Protein AF-A0A250IGY7-F1 (afdb_monomer_lite)

InterPro domains:
  IPR002197 DNA binding HTH domain, Fis-type [PF02954] (43-81)
  IPR009057 Homedomain-like superfamily [SSF46689] (30-82)

pLDDT: mean 72.65, std 18.47, range [41.25, 95.25]

Sequence (84 aa):
MRELRNIIERALVMESGPELELDVLQGGKPMPSLMLAGPPRALKDVERLYTRWVLERLGGRRMEAAKVLGLSYPTFLKRLGEGS

Organism: NCBI:txid1294270

Radius of gyration: 16.84 Å; chains: 1; bounding box: 35×44×24 Å

Foldseek 3Di:
DVVVVVLVVVQVVPDPDDDRDCVSVPCPPPPPPLCPVDPDDDVLVSQLSVLVSLCVVVVNPLVVSCVVVVHDSVRSCVSPVNND

Secondary structure (DSSP, 8-state):
--HHHHHHHHHHHH-SSS---GGGTS--S--------SS---HHHHHHHHHHHHHHHTTT-HHHHHHHTT--HHHHHHHHT---

Structure (mmCIF, N/CA/C/O backbone):
data_AF-A0A250IGY7-F1
#
_entry.id   AF-A0A250IGY7-F1
#
loop_
_atom_site.group_PDB
_atom_site.id
_atom_site.type_symbol
_atom_site.label_atom_id
_atom_site.label_alt_id
_atom_site.label_comp_id
_atom_site.label_asym_id
_atom_site.label_entity_id
_atom_site.label_seq_id
_atom_site.pdbx_PDB_ins_code
_atom_site.Cartn_x
_atom_site.Cartn_y
_atom_site.Cartn_z
_atom_site.occupancy
_atom_site.B_iso_or_equiv
_atom_site.auth_seq_id
_atom_site.auth_comp_id
_atom_site.auth_asym_id
_atom_site.auth_atom_id
_atom_site.pdbx_PDB_model_num
ATOM 1 N N . MET A 1 1 ? -10.036 -30.258 -16.679 1.00 50.84 1 MET A N 1
ATOM 2 C CA . MET A 1 1 ? -10.858 -30.265 -15.445 1.00 50.84 1 MET A CA 1
ATOM 3 C C . MET A 1 1 ? -9.988 -30.105 -14.184 1.00 50.84 1 MET A C 1
ATOM 5 O O . MET A 1 1 ? -10.000 -30.968 -13.317 1.00 50.84 1 MET A O 1
ATOM 9 N N . ARG A 1 2 ? -9.187 -29.033 -14.075 1.00 55.12 2 ARG A N 1
ATOM 10 C CA . ARG A 1 2 ? -8.381 -28.727 -12.865 1.00 55.12 2 ARG A CA 1
ATOM 11 C C . ARG A 1 2 ? -8.752 -27.382 -12.234 1.00 55.12 2 ARG A C 1
ATOM 13 O O . ARG A 1 2 ? -8.619 -27.215 -11.032 1.00 55.12 2 ARG A O 1
ATOM 20 N N . GLU A 1 3 ? -9.288 -26.466 -13.032 1.00 52.12 3 GLU A N 1
ATOM 21 C CA . GLU A 1 3 ? -9.669 -25.118 -12.598 1.00 52.12 3 GLU A CA 1
ATOM 22 C C . GLU A 1 3 ? -10.802 -25.123 -11.565 1.00 52.12 3 GLU A C 1
ATOM 24 O O . GLU A 1 3 ? -10.691 -24.442 -10.552 1.00 52.12 3 GLU A O 1
ATOM 29 N N . LEU A 1 4 ? -11.831 -25.963 -11.745 1.00 58.75 4 LEU A N 1
ATOM 30 C CA . LEU A 1 4 ? -12.945 -26.048 -10.791 1.00 58.75 4 LEU A CA 1
ATOM 31 C C . LEU A 1 4 ? -12.501 -26.580 -9.418 1.00 58.75 4 LEU A C 1
ATOM 33 O O . LEU A 1 4 ? -12.931 -26.077 -8.386 1.00 58.75 4 LEU A O 1
ATOM 37 N N . ARG A 1 5 ? -11.588 -27.560 -9.408 1.00 60.41 5 ARG A N 1
ATOM 38 C CA . ARG A 1 5 ? -11.023 -28.117 -8.171 1.00 60.41 5 ARG A CA 1
ATOM 39 C C . ARG A 1 5 ? -10.250 -27.053 -7.395 1.00 60.41 5 ARG A C 1
ATOM 41 O O . ARG A 1 5 ? -10.475 -26.899 -6.203 1.00 60.41 5 ARG A O 1
ATOM 48 N N . ASN A 1 6 ? -9.413 -26.282 -8.088 1.00 57.00 6 ASN A N 1
ATOM 49 C CA . ASN A 1 6 ? -8.605 -25.236 -7.462 1.00 57.00 6 ASN A CA 1
ATOM 50 C C . ASN A 1 6 ? -9.463 -24.119 -6.846 1.00 57.00 6 ASN A C 1
ATOM 52 O O . ASN A 1 6 ? -9.088 -23.548 -5.824 1.00 57.00 6 ASN A O 1
ATOM 56 N N . ILE A 1 7 ? -10.608 -23.801 -7.458 1.00 62.84 7 ILE A N 1
ATOM 57 C CA . ILE A 1 7 ? -11.535 -22.785 -6.945 1.00 62.84 7 ILE A CA 1
ATOM 58 C C . ILE A 1 7 ? -12.232 -23.283 -5.673 1.00 62.84 7 ILE A C 1
ATOM 60 O O . ILE A 1 7 ? -12.297 -22.543 -4.695 1.00 62.84 7 ILE A O 1
ATOM 64 N N . ILE A 1 8 ? -12.679 -24.543 -5.651 1.00 60.00 8 ILE A N 1
ATOM 65 C CA . ILE A 1 8 ? -13.345 -25.140 -4.482 1.00 60.00 8 ILE A CA 1
ATOM 66 C C . ILE A 1 8 ? -12.360 -25.337 -3.319 1.00 60.00 8 ILE A C 1
ATOM 68 O O . ILE A 1 8 ? -12.682 -24.989 -2.188 1.00 60.00 8 ILE A O 1
ATOM 72 N N . GLU A 1 9 ? -11.144 -25.828 -3.583 1.00 61.94 9 GLU A N 1
ATOM 73 C CA . GLU A 1 9 ? -10.107 -25.993 -2.549 1.00 61.94 9 GLU A CA 1
ATOM 74 C C . GLU A 1 9 ? -9.738 -24.654 -1.902 1.00 61.94 9 GLU A C 1
ATOM 76 O O . GLU A 1 9 ? -9.579 -24.564 -0.686 1.00 61.94 9 GLU A O 1
ATOM 81 N N . ARG A 1 10 ? -9.662 -23.583 -2.698 1.00 59.22 10 ARG A N 1
ATOM 82 C CA . ARG A 1 10 ? -9.380 -22.241 -2.187 1.00 59.22 10 ARG A CA 1
ATOM 83 C C . ARG A 1 10 ? -10.561 -21.647 -1.417 1.00 59.22 10 ARG A C 1
ATOM 85 O O . ARG A 1 10 ? -10.324 -20.977 -0.418 1.00 59.22 10 ARG A O 1
ATOM 92 N N . ALA A 1 11 ? -11.798 -21.893 -1.850 1.00 57.34 11 ALA A N 1
ATOM 93 C CA . ALA A 1 11 ? -12.996 -21.465 -1.128 1.00 57.34 11 ALA A CA 1
ATOM 94 C C . ALA A 1 11 ? -13.085 -22.130 0.256 1.00 57.34 11 ALA A C 1
ATOM 96 O O . ALA A 1 11 ? -13.337 -21.445 1.239 1.00 57.34 11 ALA A O 1
ATOM 97 N N . LEU A 1 12 ? -12.752 -23.423 0.343 1.00 57.16 12 LEU A N 1
ATOM 98 C CA . LEU A 1 12 ? -12.753 -24.186 1.594 1.00 57.16 12 LEU A CA 1
ATOM 99 C C . LEU A 1 12 ? -11.703 -23.693 2.607 1.00 57.16 12 LEU A C 1
ATOM 101 O O . LEU A 1 12 ? -11.957 -23.684 3.804 1.00 57.16 12 LEU A O 1
ATOM 105 N N . VAL A 1 13 ? -10.520 -23.276 2.144 1.00 59.94 13 VAL A N 1
ATOM 106 C CA . VAL A 1 13 ? -9.442 -22.771 3.022 1.00 59.94 13 VAL A CA 1
ATOM 107 C C . VAL A 1 13 ? -9.737 -21.365 3.565 1.00 59.94 13 VAL A C 1
ATOM 109 O O . VAL A 1 13 ? -9.175 -20.973 4.585 1.00 59.94 13 VAL A O 1
ATOM 112 N N . MET A 1 14 ? -10.585 -20.589 2.885 1.00 54.09 14 MET A N 1
ATOM 113 C CA . MET A 1 14 ? -10.882 -19.193 3.237 1.00 54.09 14 MET A CA 1
ATOM 114 C C . MET A 1 14 ? -12.181 -19.017 4.038 1.00 54.09 14 MET A C 1
ATOM 116 O O . MET A 1 14 ? -12.487 -17.889 4.421 1.00 54.09 14 MET A O 1
ATOM 120 N N . GLU A 1 15 ? -12.935 -20.088 4.295 1.00 47.53 15 GLU A N 1
ATOM 121 C CA . GLU A 1 15 ? -14.175 -20.029 5.070 1.00 47.53 15 GLU A CA 1
ATOM 122 C C . GLU A 1 15 ? -13.940 -20.317 6.562 1.00 47.53 15 GLU A C 1
ATOM 124 O O . GLU A 1 15 ? -13.274 -21.282 6.931 1.00 47.53 15 GLU A O 1
ATOM 129 N N . SER A 1 16 ? -14.535 -19.492 7.428 1.00 51.53 16 SER A N 1
ATOM 130 C CA . SER A 1 16 ? -14.565 -19.686 8.889 1.00 51.53 16 SER A CA 1
ATOM 131 C C . SER A 1 16 ? -15.963 -20.107 9.378 1.00 51.53 16 SER A C 1
ATOM 133 O O . SER A 1 16 ? -16.309 -19.862 10.534 1.00 51.53 16 SER A O 1
ATOM 135 N N . GLY A 1 17 ? -16.781 -20.695 8.498 1.00 55.25 17 GLY A N 1
ATOM 136 C CA . GLY A 1 17 ? -18.180 -21.068 8.731 1.00 55.25 17 GLY A CA 1
ATOM 137 C C . GLY A 1 17 ? -18.638 -22.226 7.825 1.00 55.25 17 GLY A C 1
ATOM 138 O O . GLY A 1 17 ? -17.826 -22.742 7.065 1.00 55.25 17 GLY A O 1
ATOM 139 N N . PRO A 1 18 ? -19.890 -22.706 7.969 1.00 51.72 18 PRO A N 1
ATOM 140 C CA . PRO A 1 18 ? -20.413 -23.861 7.232 1.00 51.72 18 PRO A CA 1
ATOM 141 C C . PRO A 1 18 ? -21.158 -23.521 5.920 1.00 51.72 18 PRO A C 1
ATOM 143 O O . PRO A 1 18 ? -21.729 -24.435 5.322 1.00 51.72 18 PRO A O 1
ATOM 146 N N . GLU A 1 19 ? -21.209 -22.256 5.481 1.00 46.47 19 GLU A N 1
ATOM 147 C CA 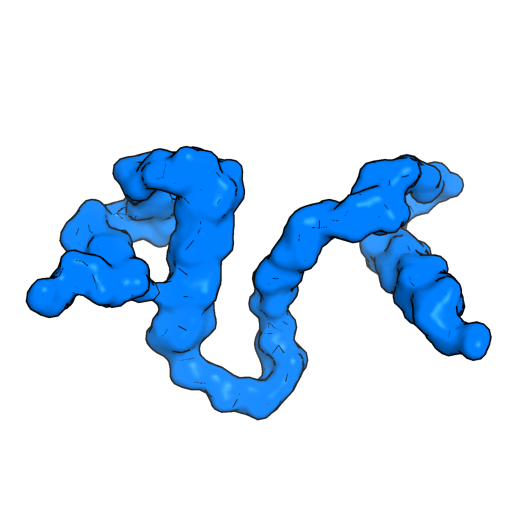. GLU A 1 19 ? -22.047 -21.807 4.357 1.00 46.47 19 GLU A CA 1
ATOM 148 C C . GLU A 1 19 ? -21.290 -20.890 3.382 1.00 46.47 19 GLU A C 1
ATOM 150 O O . GLU A 1 19 ? -21.064 -19.705 3.624 1.00 46.47 19 GLU A O 1
ATOM 155 N N . LEU A 1 20 ? -20.985 -21.433 2.201 1.00 50.62 20 LEU A N 1
ATOM 156 C CA . LEU A 1 20 ? -20.328 -20.710 1.115 1.00 50.62 20 LEU A CA 1
ATOM 157 C C . LEU A 1 20 ? -21.266 -19.669 0.478 1.00 50.62 20 LEU A C 1
ATOM 159 O O . LEU A 1 20 ? -22.107 -20.004 -0.360 1.00 50.62 20 LEU A O 1
ATOM 163 N N . GLU A 1 21 ? -21.082 -18.391 0.807 1.00 52.91 21 GLU A N 1
ATOM 164 C CA . GLU A 1 21 ? -21.797 -17.301 0.137 1.00 52.91 21 GLU A CA 1
ATOM 165 C C . GLU A 1 21 ? -21.284 -17.044 -1.296 1.00 52.91 21 GLU A C 1
ATOM 167 O O . GLU A 1 21 ? -20.084 -17.096 -1.586 1.00 52.91 21 GLU A O 1
ATOM 172 N N . LEU A 1 22 ? -22.202 -16.715 -2.218 1.00 51.59 22 LEU A N 1
ATOM 173 C CA . LEU A 1 22 ? -21.923 -16.491 -3.649 1.00 51.59 22 LEU A CA 1
ATOM 174 C C . LEU A 1 22 ? -20.872 -15.401 -3.929 1.00 51.59 22 LEU A C 1
ATOM 176 O O . LEU A 1 22 ? -20.256 -15.408 -4.998 1.00 51.59 22 LEU A O 1
ATOM 180 N N . ASP A 1 23 ? -20.637 -14.495 -2.983 1.00 53.75 23 ASP A N 1
ATOM 181 C CA . ASP A 1 23 ? -19.620 -13.441 -3.072 1.00 53.75 23 ASP A CA 1
ATOM 182 C C . ASP A 1 23 ? -18.185 -14.005 -3.126 1.00 53.75 23 ASP A C 1
ATOM 184 O O . ASP A 1 23 ? -17.280 -13.391 -3.696 1.00 53.75 23 ASP A O 1
ATOM 188 N N . VAL A 1 24 ? -17.978 -15.229 -2.625 1.00 51.53 24 VAL A N 1
ATOM 189 C CA . VAL A 1 24 ? -16.702 -15.960 -2.707 1.00 51.53 24 VAL A CA 1
ATOM 190 C C . VAL A 1 24 ? -16.456 -16.506 -4.123 1.00 51.53 24 VAL A C 1
ATOM 192 O O . VAL A 1 24 ? -15.309 -16.640 -4.556 1.00 51.53 24 VAL A O 1
ATOM 195 N N . LEU A 1 25 ? -17.528 -16.781 -4.877 1.00 49.75 25 LEU A N 1
ATOM 196 C CA . LEU A 1 25 ? -17.480 -17.355 -6.228 1.00 49.75 25 LEU A CA 1
ATOM 197 C C . LEU A 1 25 ? -17.375 -16.293 -7.331 1.00 49.75 25 LEU A C 1
ATOM 199 O O . LEU A 1 25 ? -16.826 -16.574 -8.395 1.00 49.75 25 LEU A O 1
ATOM 203 N N . GLN A 1 26 ? -17.852 -15.068 -7.087 1.00 51.00 26 GLN A N 1
ATOM 204 C CA . GLN A 1 26 ? -17.883 -13.982 -8.079 1.00 51.00 26 GLN A CA 1
ATOM 205 C C . GLN A 1 26 ? -16.538 -13.280 -8.315 1.00 51.00 26 GLN A C 1
ATOM 207 O O . GLN A 1 26 ? -16.502 -12.172 -8.845 1.00 51.00 26 GLN A O 1
ATOM 212 N N . GLY A 1 27 ? -15.413 -13.919 -7.978 1.00 44.22 27 GLY A N 1
ATOM 213 C CA . GLY A 1 27 ? -14.100 -13.399 -8.349 1.00 44.22 27 GLY A CA 1
ATOM 214 C C . GLY A 1 27 ? -13.897 -11.980 -7.834 1.00 44.22 27 GLY A C 1
ATOM 215 O O . GLY A 1 27 ? -13.614 -11.077 -8.625 1.00 44.22 27 GLY A O 1
ATOM 216 N N . GLY A 1 28 ? -14.071 -11.789 -6.518 1.00 46.12 28 GLY A N 1
ATOM 217 C CA . GLY A 1 28 ? -13.772 -10.531 -5.844 1.00 46.12 28 GLY A CA 1
ATOM 218 C C . GLY A 1 28 ? -12.497 -9.943 -6.435 1.00 46.12 28 GLY A C 1
ATOM 219 O O . GLY A 1 28 ? -11.460 -10.614 -6.409 1.00 46.12 28 GLY A O 1
ATOM 220 N N . LYS A 1 29 ? -12.648 -8.763 -7.069 1.00 46.47 29 LYS A N 1
ATOM 221 C CA . LYS A 1 29 ? -11.641 -8.024 -7.852 1.00 46.47 29 LYS A CA 1
ATOM 222 C C . LYS A 1 29 ? -10.262 -8.445 -7.370 1.00 46.47 29 LYS A C 1
ATOM 224 O O . LYS A 1 29 ? -10.016 -8.188 -6.187 1.00 46.47 29 LYS A O 1
ATOM 229 N N . PRO A 1 30 ? -9.456 -9.159 -8.191 1.00 47.25 30 PRO A N 1
ATOM 230 C CA . PRO A 1 30 ? -8.353 -9.965 -7.695 1.00 47.25 30 PRO A CA 1
ATOM 231 C C . PRO A 1 30 ? -7.614 -9.110 -6.697 1.00 47.25 30 PRO A C 1
ATOM 233 O O . PRO A 1 30 ? -7.098 -8.050 -7.065 1.00 47.25 30 PRO A O 1
ATOM 236 N N . MET A 1 31 ? -7.649 -9.509 -5.418 1.00 49.78 31 MET A N 1
ATOM 237 C CA . MET A 1 31 ? -6.709 -8.936 -4.475 1.00 49.78 31 MET A CA 1
ATOM 238 C C . MET A 1 31 ? -5.378 -9.010 -5.226 1.00 49.78 31 MET A C 1
ATOM 240 O O . MET A 1 31 ? -5.049 -10.093 -5.730 1.00 49.78 31 MET A O 1
ATOM 244 N N . PRO A 1 32 ? -4.605 -7.922 -5.361 1.00 49.91 32 PRO A N 1
ATOM 245 C CA . PRO A 1 32 ? -3.181 -8.095 -5.460 1.00 49.91 32 PRO A CA 1
ATOM 246 C C . PRO A 1 32 ? -2.848 -8.762 -4.138 1.00 49.91 32 PRO A C 1
ATOM 248 O O . PRO A 1 32 ? -2.611 -8.115 -3.122 1.00 49.91 32 PRO A O 1
ATOM 251 N N . SER A 1 33 ? -2.973 -10.088 -4.120 1.00 53.16 33 SER A N 1
ATOM 252 C CA . SER A 1 33 ? -2.444 -10.902 -3.072 1.00 53.16 33 SER A CA 1
ATOM 253 C C . SER A 1 33 ? -1.006 -10.446 -3.057 1.00 53.16 33 SER A C 1
ATOM 255 O O . SER A 1 33 ? -0.299 -10.591 -4.063 1.00 53.16 33 SER A O 1
ATOM 257 N N . LEU A 1 34 ? -0.610 -9.799 -1.965 1.00 56.66 34 LEU A N 1
ATOM 258 C CA . LEU A 1 34 ? 0.780 -9.660 -1.588 1.00 56.66 34 LEU A CA 1
ATOM 259 C C . LEU A 1 34 ? 1.275 -11.092 -1.370 1.00 56.66 34 LEU A C 1
ATOM 261 O O . LEU A 1 34 ? 1.483 -11.549 -0.255 1.00 56.66 34 LEU A O 1
ATOM 265 N N . MET A 1 35 ? 1.364 -11.848 -2.462 1.00 58.25 35 MET A N 1
ATOM 266 C CA . MET A 1 35 ? 2.002 -13.131 -2.536 1.00 58.25 35 MET A CA 1
ATOM 267 C C . MET A 1 35 ? 3.470 -12.776 -2.418 1.00 58.25 35 MET A C 1
ATOM 269 O O . MET A 1 35 ? 4.159 -12.530 -3.404 1.00 58.25 35 MET A O 1
ATOM 273 N N . LEU A 1 36 ? 3.924 -12.711 -1.166 1.00 63.12 36 LEU A N 1
ATOM 274 C CA . LEU A 1 36 ? 5.331 -12.891 -0.843 1.00 63.12 36 LEU A CA 1
ATOM 275 C C . LEU A 1 36 ? 5.805 -14.289 -1.280 1.00 63.12 36 LEU A C 1
ATOM 277 O O . LEU A 1 36 ? 7.003 -14.535 -1.334 1.00 63.12 36 LEU A O 1
ATOM 281 N N . ALA A 1 37 ? 4.877 -15.187 -1.630 1.00 60.50 37 ALA A N 1
ATOM 282 C CA . ALA A 1 37 ? 5.155 -16.402 -2.374 1.00 60.50 37 ALA A CA 1
ATOM 283 C C . ALA A 1 37 ? 5.694 -16.056 -3.777 1.00 60.50 37 ALA A C 1
ATOM 285 O O . ALA A 1 37 ? 4.953 -15.660 -4.677 1.00 60.50 37 ALA A O 1
ATOM 286 N N . GLY A 1 38 ? 7.008 -16.175 -3.939 1.00 71.62 38 GLY A N 1
ATOM 287 C CA . GLY A 1 38 ? 7.738 -15.881 -5.168 1.00 71.62 38 GLY A CA 1
ATOM 288 C C . GLY A 1 38 ? 9.197 -15.525 -4.868 1.00 71.62 38 GLY A C 1
ATOM 289 O O . GLY A 1 38 ? 9.596 -15.502 -3.703 1.00 71.62 38 GLY A O 1
ATOM 290 N N . PRO A 1 39 ? 10.014 -15.246 -5.895 1.00 80.44 39 PRO A N 1
ATOM 291 C CA . PRO A 1 39 ? 11.354 -14.720 -5.675 1.00 80.44 39 PRO A CA 1
ATOM 292 C C . PRO A 1 39 ? 11.288 -13.405 -4.872 1.00 80.44 39 PRO A C 1
ATOM 294 O O . PRO A 1 39 ? 10.347 -12.624 -5.070 1.00 80.44 39 PRO A O 1
ATOM 297 N N . PRO A 1 40 ? 12.268 -13.137 -3.985 1.00 83.50 40 PRO A N 1
ATOM 298 C CA . PRO A 1 40 ? 12.309 -11.910 -3.200 1.00 83.50 40 PRO A CA 1
ATOM 299 C C . PRO A 1 40 ? 12.219 -10.674 -4.095 1.00 83.50 40 PRO A C 1
ATOM 301 O O . PRO A 1 40 ? 12.892 -10.580 -5.122 1.00 83.50 40 PRO A O 1
ATOM 304 N N . ARG A 1 41 ? 11.387 -9.714 -3.695 1.00 85.19 41 ARG A N 1
ATOM 305 C CA . ARG A 1 41 ? 11.228 -8.426 -4.380 1.00 85.19 41 ARG A CA 1
ATOM 306 C C . ARG A 1 41 ? 11.816 -7.322 -3.523 1.00 85.19 41 ARG A C 1
ATOM 308 O O . ARG A 1 41 ? 11.823 -7.425 -2.296 1.00 85.19 41 ARG A O 1
ATOM 315 N N . ALA A 1 42 ? 12.262 -6.243 -4.157 1.00 88.69 42 ALA A N 1
ATOM 316 C CA . ALA A 1 42 ? 12.665 -5.063 -3.413 1.00 88.69 42 ALA A CA 1
ATOM 317 C C . ALA A 1 42 ? 11.465 -4.519 -2.625 1.00 88.69 42 ALA A C 1
ATOM 319 O O . ALA A 1 42 ? 10.356 -4.410 -3.154 1.00 88.69 42 ALA A O 1
ATOM 320 N N . LEU A 1 43 ? 11.696 -4.138 -1.365 1.00 86.44 43 LEU A N 1
ATOM 321 C CA . LEU A 1 43 ? 10.642 -3.620 -0.489 1.00 86.44 43 LEU A CA 1
ATOM 322 C C . LEU A 1 43 ? 9.903 -2.444 -1.144 1.00 86.44 43 LEU A C 1
ATOM 324 O O . LEU A 1 43 ? 8.679 -2.407 -1.139 1.00 86.44 43 LEU A O 1
ATOM 328 N N . LYS A 1 44 ? 10.638 -1.560 -1.825 1.00 86.88 44 LYS A N 1
ATOM 329 C CA . LYS A 1 44 ? 10.088 -0.412 -2.558 1.00 86.88 44 LYS A CA 1
ATOM 330 C C . LYS A 1 44 ? 9.002 -0.793 -3.577 1.00 86.88 44 LYS A C 1
ATOM 332 O O . LYS A 1 44 ? 8.036 -0.049 -3.747 1.00 86.88 44 LYS A O 1
ATOM 337 N N . ASP A 1 45 ? 9.131 -1.941 -4.237 1.00 85.69 45 ASP A N 1
ATOM 338 C CA . ASP A 1 45 ? 8.153 -2.396 -5.231 1.00 85.69 45 ASP A CA 1
ATOM 339 C C . ASP A 1 45 ? 6.890 -2.938 -4.561 1.00 85.69 45 ASP A C 1
ATOM 341 O O . ASP A 1 45 ? 5.773 -2.627 -4.977 1.00 85.69 45 ASP A O 1
ATOM 345 N N . VAL A 1 46 ? 7.064 -3.698 -3.477 1.00 87.00 46 VAL A N 1
ATOM 346 C CA . VAL A 1 46 ? 5.967 -4.208 -2.640 1.00 87.00 46 VAL A CA 1
ATOM 347 C C . VAL A 1 46 ? 5.160 -3.046 -2.064 1.00 87.00 46 VAL A C 1
ATOM 349 O O . VAL A 1 46 ? 3.934 -3.006 -2.151 1.00 87.00 46 VAL A O 1
ATOM 352 N N . GLU A 1 47 ? 5.866 -2.054 -1.542 1.00 88.81 47 GLU A N 1
ATOM 353 C CA . GLU A 1 47 ? 5.306 -0.831 -0.994 1.00 88.81 47 GLU A CA 1
ATOM 354 C C . GLU A 1 47 ? 4.501 -0.032 -2.031 1.00 88.81 47 GLU A C 1
ATOM 356 O O . GLU A 1 47 ? 3.412 0.464 -1.724 1.00 88.81 47 GLU A O 1
ATOM 361 N N . ARG A 1 48 ? 5.002 0.079 -3.268 1.00 88.88 48 ARG A N 1
ATOM 362 C CA . ARG A 1 48 ? 4.310 0.754 -4.377 1.00 88.88 48 ARG A CA 1
ATOM 363 C C . ARG A 1 48 ? 3.034 0.020 -4.785 1.00 88.88 48 ARG A C 1
ATOM 365 O O . ARG A 1 48 ? 2.000 0.661 -4.978 1.00 88.88 48 ARG A O 1
ATOM 372 N N . LEU A 1 49 ? 3.096 -1.308 -4.893 1.00 87.12 49 LEU A N 1
ATOM 373 C CA . LEU A 1 49 ? 1.934 -2.148 -5.193 1.00 87.12 49 LEU A CA 1
ATOM 374 C C . LEU A 1 49 ? 0.857 -2.001 -4.115 1.00 87.12 49 LEU A C 1
ATOM 376 O O . LEU A 1 49 ? -0.305 -1.758 -4.441 1.00 87.12 49 LEU A O 1
ATOM 380 N N . TYR A 1 50 ? 1.249 -2.061 -2.841 1.00 88.62 50 TYR A N 1
ATOM 381 C CA . TYR A 1 50 ? 0.322 -1.890 -1.726 1.00 88.62 50 TYR A CA 1
ATOM 382 C C . TYR A 1 50 ? -0.298 -0.487 -1.696 1.00 88.62 50 TYR A C 1
ATOM 384 O O . TYR A 1 50 ? -1.505 -0.340 -1.518 1.00 88.62 50 TYR A O 1
ATOM 392 N N . THR A 1 51 ? 0.501 0.550 -1.965 1.00 90.31 51 THR A N 1
ATOM 393 C CA . THR A 1 51 ? 0.020 1.941 -2.042 1.00 90.31 51 THR A CA 1
ATOM 394 C C . THR A 1 51 ? -1.069 2.099 -3.107 1.00 90.31 51 THR A C 1
ATOM 396 O O . THR A 1 51 ? -2.102 2.721 -2.857 1.00 90.31 51 THR A O 1
ATOM 399 N N . ARG A 1 52 ? -0.867 1.501 -4.289 1.00 89.44 52 ARG A N 1
ATOM 400 C CA . ARG A 1 52 ? -1.856 1.515 -5.375 1.00 89.44 52 ARG A CA 1
ATOM 401 C C . ARG A 1 52 ? -3.121 0.747 -5.001 1.00 89.44 52 ARG A C 1
ATOM 403 O O . ARG A 1 52 ? -4.217 1.243 -5.239 1.00 89.44 52 ARG A O 1
ATOM 410 N N . TRP A 1 53 ? -2.971 -0.411 -4.366 1.00 86.56 53 TRP A N 1
ATOM 411 C CA . TRP A 1 53 ? -4.106 -1.204 -3.905 1.00 86.56 53 TRP A CA 1
ATOM 412 C C . TRP A 1 53 ? -4.992 -0.446 -2.906 1.00 86.56 53 TRP A C 1
ATOM 414 O O . TRP A 1 53 ? -6.211 -0.408 -3.074 1.00 86.56 53 TRP A O 1
ATOM 424 N N . VAL A 1 54 ? -4.393 0.221 -1.911 1.00 88.31 54 VAL A N 1
ATOM 425 C CA . VAL A 1 54 ? -5.144 1.043 -0.945 1.00 88.31 54 VAL A CA 1
ATOM 426 C C . VAL A 1 54 ? -5.871 2.189 -1.649 1.00 88.31 54 VAL A C 1
ATOM 428 O O . VAL A 1 54 ? -7.045 2.437 -1.371 1.00 88.31 54 VAL A O 1
ATOM 431 N N . LEU A 1 55 ? -5.213 2.864 -2.597 1.00 89.50 55 LEU A N 1
ATOM 432 C CA . LEU A 1 55 ? -5.829 3.946 -3.364 1.00 89.50 55 LEU A CA 1
ATOM 433 C C . LEU A 1 55 ? -7.059 3.468 -4.150 1.00 89.50 55 LEU A C 1
ATOM 435 O O . LEU A 1 55 ? -8.091 4.137 -4.137 1.00 89.50 55 LEU A O 1
ATOM 439 N N . GLU A 1 56 ? -6.968 2.311 -4.805 1.00 87.88 56 GLU A N 1
ATOM 440 C CA . GLU A 1 56 ? -8.095 1.723 -5.532 1.00 87.88 56 GLU A CA 1
ATOM 441 C C . GLU A 1 56 ? -9.249 1.338 -4.600 1.00 87.88 56 GLU A C 1
ATOM 443 O O . GLU A 1 56 ? -10.410 1.582 -4.932 1.00 87.88 56 GLU A O 1
ATOM 448 N N . ARG A 1 57 ? -8.953 0.781 -3.418 1.00 84.12 57 ARG A N 1
ATOM 449 C CA . ARG A 1 57 ? -9.977 0.382 -2.437 1.00 84.12 57 ARG A CA 1
ATOM 450 C C . ARG A 1 57 ? -10.730 1.577 -1.854 1.00 84.12 57 ARG A C 1
ATOM 452 O O . ARG A 1 57 ? -11.908 1.457 -1.532 1.00 84.12 57 ARG A O 1
ATOM 459 N N . LEU A 1 58 ? -10.067 2.728 -1.776 1.00 86.75 58 LEU A N 1
ATOM 460 C CA . LEU A 1 58 ? -10.647 3.996 -1.335 1.00 86.75 58 LEU A CA 1
ATOM 461 C C . LEU A 1 58 ? -11.196 4.833 -2.501 1.00 86.75 58 LEU A C 1
ATOM 463 O O . LEU A 1 58 ? -11.426 6.030 -2.346 1.00 86.75 58 LEU A O 1
ATOM 467 N N . GLY A 1 59 ? -11.393 4.238 -3.683 1.00 87.88 59 GLY A N 1
ATOM 468 C CA . GLY A 1 59 ? -12.009 4.911 -4.828 1.00 87.88 59 GLY A CA 1
ATOM 469 C C . GLY A 1 59 ? -11.212 6.113 -5.343 1.00 87.88 59 GLY A C 1
ATOM 470 O O . GLY A 1 59 ? -11.800 7.091 -5.791 1.00 87.88 59 GLY A O 1
ATOM 471 N N . GLY A 1 60 ? -9.881 6.084 -5.234 1.00 88.62 60 GLY A N 1
ATOM 472 C CA . GLY A 1 60 ? -9.016 7.166 -5.708 1.00 88.62 60 GLY A CA 1
ATOM 473 C C . GLY A 1 60 ? -8.855 8.338 -4.734 1.00 88.62 60 GLY A C 1
ATOM 474 O O . GLY A 1 60 ? -8.195 9.321 -5.073 1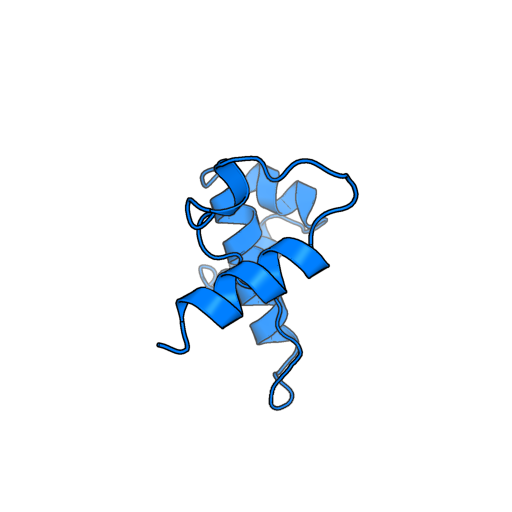.00 88.62 60 GLY A O 1
ATOM 475 N N . ARG A 1 61 ? -9.398 8.257 -3.512 1.00 93.25 61 ARG A N 1
ATOM 476 C CA . ARG A 1 61 ? -9.279 9.317 -2.495 1.00 93.25 61 ARG A CA 1
ATOM 477 C C . ARG A 1 61 ? -7.860 9.377 -1.913 1.00 93.25 61 ARG A C 1
ATOM 479 O O . ARG A 1 61 ? -7.575 8.831 -0.853 1.00 93.25 61 ARG A O 1
ATOM 486 N N . ARG A 1 62 ? -6.954 10.074 -2.609 1.00 92.50 62 ARG A N 1
ATOM 487 C CA . ARG A 1 62 ? -5.503 10.149 -2.311 1.00 92.50 62 ARG A CA 1
ATOM 488 C C . ARG A 1 62 ? -5.179 10.6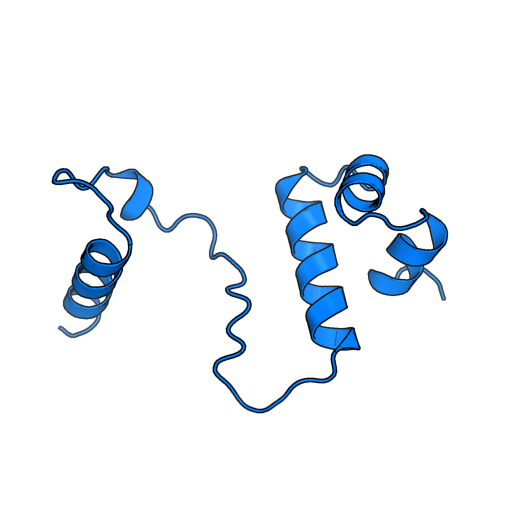01 -0.885 1.00 92.50 62 ARG A C 1
ATOM 490 O O . ARG A 1 62 ? -4.326 10.010 -0.234 1.00 92.50 62 ARG A O 1
ATOM 497 N N . MET A 1 63 ? -5.870 11.629 -0.393 1.00 94.12 63 MET A N 1
ATOM 498 C CA . MET A 1 63 ? -5.681 12.145 0.971 1.00 94.12 63 MET A CA 1
ATOM 49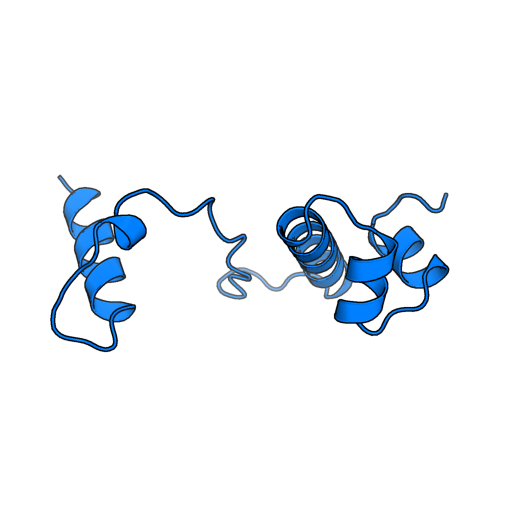9 C C . MET A 1 63 ? -6.075 11.117 2.038 1.00 94.12 63 MET A C 1
ATOM 501 O O . MET A 1 63 ? -5.393 10.976 3.048 1.00 94.12 63 MET A O 1
ATOM 505 N N . GLU A 1 64 ? -7.162 10.384 1.809 1.00 94.31 64 GLU A N 1
ATOM 506 C CA . GLU A 1 64 ? -7.627 9.320 2.702 1.00 94.31 64 GLU A CA 1
ATOM 507 C C . GLU A 1 64 ? -6.683 8.115 2.647 1.00 94.31 64 GLU A C 1
ATOM 509 O O . GLU A 1 64 ? -6.294 7.596 3.687 1.00 94.31 64 GLU A O 1
ATOM 514 N N . ALA A 1 65 ? -6.208 7.752 1.452 1.00 93.56 65 ALA A N 1
ATOM 515 C CA . ALA A 1 65 ? -5.213 6.700 1.263 1.00 93.56 65 ALA A CA 1
ATOM 516 C C . ALA A 1 65 ? -3.892 7.001 1.982 1.00 93.56 65 ALA A C 1
ATOM 518 O O . ALA A 1 65 ? -3.355 6.127 2.658 1.00 93.56 65 ALA A O 1
ATOM 519 N N . ALA A 1 66 ? -3.389 8.236 1.897 1.00 95.19 66 ALA A N 1
ATOM 520 C CA . ALA A 1 66 ? -2.190 8.651 2.621 1.00 95.19 66 ALA A CA 1
ATOM 521 C C . ALA A 1 66 ? -2.372 8.527 4.144 1.00 95.19 66 ALA A C 1
ATOM 523 O O . ALA A 1 66 ? -1.504 7.974 4.816 1.00 95.19 66 ALA A O 1
ATOM 524 N N . LYS A 1 67 ? -3.527 8.964 4.673 1.00 94.44 67 LYS A N 1
ATOM 525 C CA . LYS A 1 67 ? -3.867 8.827 6.099 1.00 94.44 67 LYS A CA 1
ATOM 526 C C . LYS A 1 67 ? -3.925 7.364 6.540 1.00 94.44 67 LYS A C 1
ATOM 528 O O . LYS A 1 67 ? -3.317 7.024 7.547 1.00 94.44 67 LYS A O 1
ATOM 533 N N . VAL A 1 68 ? -4.604 6.504 5.777 1.00 94.31 68 VAL A N 1
ATOM 534 C CA . VAL A 1 68 ? -4.715 5.062 6.068 1.00 94.31 68 VAL A CA 1
ATOM 535 C C . VAL A 1 68 ? -3.347 4.378 6.050 1.00 94.31 68 VAL A C 1
ATOM 537 O O . VAL A 1 68 ? -3.076 3.518 6.880 1.00 94.31 68 VAL A O 1
ATOM 540 N N . LEU A 1 69 ? -2.461 4.782 5.139 1.00 91.69 69 LEU A N 1
ATOM 541 C CA . LEU A 1 69 ? -1.089 4.274 5.064 1.00 91.69 69 LEU A CA 1
ATOM 542 C C . LEU A 1 69 ? -0.151 4.875 6.128 1.00 91.69 69 LEU A C 1
ATOM 544 O O . LEU A 1 69 ? 1.006 4.465 6.198 1.00 91.69 69 LEU A O 1
ATOM 548 N N . GLY A 1 70 ? -0.605 5.852 6.921 1.00 94.62 70 GLY A N 1
ATOM 549 C CA . GLY A 1 70 ? 0.231 6.562 7.894 1.00 94.62 70 GLY A CA 1
ATOM 550 C C . GLY A 1 70 ? 1.333 7.415 7.253 1.00 94.62 70 GLY A C 1
ATOM 551 O O . GLY A 1 70 ? 2.364 7.665 7.872 1.00 94.62 70 GLY A O 1
ATOM 552 N N . LEU A 1 71 ? 1.148 7.841 6.001 1.00 94.38 71 LEU A N 1
ATOM 553 C CA . LEU A 1 71 ? 2.138 8.593 5.232 1.00 94.38 71 LEU A CA 1
ATOM 554 C C . LEU A 1 71 ? 1.773 10.074 5.155 1.00 94.38 71 LEU A C 1
ATOM 556 O O . LEU A 1 71 ? 0.608 10.446 5.003 1.00 94.38 71 LEU A O 1
ATOM 560 N N . SER A 1 72 ? 2.793 10.936 5.142 1.00 95.25 72 SER A N 1
ATOM 561 C CA . SER A 1 72 ? 2.596 12.311 4.686 1.00 95.25 72 SER A CA 1
ATOM 562 C C . SER A 1 72 ? 2.211 12.324 3.204 1.00 95.25 72 SER A 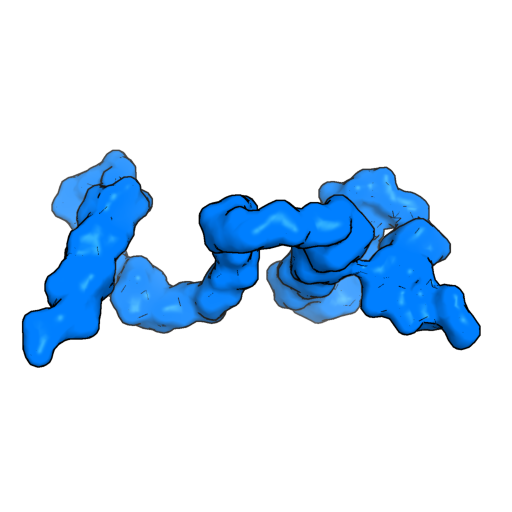C 1
ATOM 564 O O . SER A 1 72 ? 2.645 11.472 2.422 1.00 95.25 72 SER A O 1
ATOM 566 N N . TYR A 1 73 ? 1.418 13.316 2.797 1.00 93.38 73 TYR A N 1
ATOM 567 C CA . TYR A 1 73 ? 0.958 13.431 1.412 1.00 93.38 73 TYR A CA 1
ATOM 568 C C . TYR A 1 73 ? 2.108 13.456 0.376 1.00 93.38 73 TYR A C 1
ATOM 570 O O . TYR A 1 73 ? 2.030 12.709 -0.602 1.00 93.38 73 TYR A O 1
ATOM 578 N N . PRO A 1 74 ? 3.231 14.179 0.591 1.00 94.69 74 PRO A N 1
ATOM 579 C CA . PRO A 1 74 ? 4.372 14.129 -0.330 1.00 94.69 74 PRO A CA 1
ATOM 580 C C . PRO A 1 74 ? 5.013 12.737 -0.430 1.00 94.69 74 PRO A C 1
ATOM 582 O O . PRO A 1 74 ? 5.386 12.291 -1.515 1.00 94.69 74 PRO A O 1
ATOM 585 N N . THR A 1 75 ? 5.110 12.018 0.693 1.00 93.31 75 THR A N 1
ATOM 586 C CA . THR A 1 75 ? 5.665 10.655 0.734 1.00 93.31 75 THR A CA 1
ATOM 587 C C . THR A 1 75 ? 4.781 9.683 -0.035 1.00 93.31 75 THR A C 1
ATOM 589 O O . THR A 1 75 ? 5.288 8.864 -0.800 1.0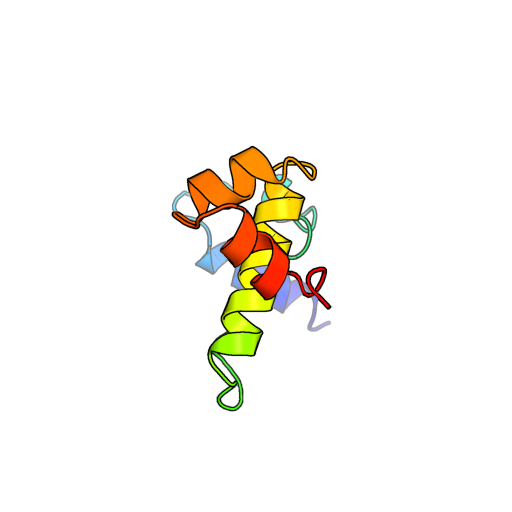0 93.31 75 THR A O 1
ATOM 592 N N . PHE A 1 76 ? 3.462 9.808 0.117 1.00 94.69 76 PHE A N 1
ATOM 593 C CA . PHE A 1 76 ? 2.490 9.038 -0.650 1.00 94.69 76 PHE A CA 1
ATOM 594 C C . PHE A 1 76 ? 2.657 9.256 -2.165 1.00 94.69 76 PHE A C 1
ATOM 596 O O . PHE A 1 76 ? 2.783 8.283 -2.908 1.00 94.69 76 PHE A O 1
ATOM 603 N N . LEU A 1 77 ? 2.746 10.510 -2.628 1.00 92.94 77 LEU A N 1
ATOM 604 C CA . LEU A 1 77 ? 2.919 10.825 -4.055 1.00 92.94 77 LEU A CA 1
ATOM 605 C C . LEU A 1 77 ? 4.238 10.286 -4.626 1.00 92.94 77 LEU A C 1
ATOM 607 O O . LEU A 1 77 ? 4.252 9.669 -5.696 1.00 92.94 77 LEU A O 1
ATOM 611 N N . LYS A 1 78 ? 5.341 10.442 -3.882 1.00 92.69 78 LYS A N 1
ATOM 612 C CA . LYS A 1 78 ? 6.651 9.882 -4.254 1.00 92.69 78 LYS A CA 1
ATOM 613 C C . LYS A 1 78 ? 6.591 8.361 -4.419 1.00 92.69 78 LYS A C 1
ATOM 615 O O . LYS A 1 78 ? 7.227 7.805 -5.310 1.00 92.69 78 LYS A O 1
ATOM 620 N N . ARG A 1 79 ? 5.814 7.686 -3.571 1.00 90.50 79 ARG A N 1
ATOM 621 C CA . ARG A 1 79 ? 5.645 6.226 -3.563 1.00 90.50 79 ARG A CA 1
ATOM 622 C C . ARG A 1 79 ? 4.719 5.737 -4.677 1.00 90.50 79 ARG A C 1
ATOM 624 O O . ARG A 1 79 ? 4.945 4.657 -5.215 1.00 90.50 79 ARG A O 1
ATOM 631 N N . LEU A 1 80 ? 3.741 6.549 -5.083 1.00 88.81 80 LEU A N 1
ATOM 632 C CA . LEU A 1 80 ? 2.898 6.296 -6.256 1.00 88.81 80 LEU A CA 1
ATOM 633 C C . LEU A 1 80 ? 3.695 6.421 -7.574 1.00 88.81 80 LEU A C 1
ATOM 635 O O . LEU A 1 80 ? 3.444 5.685 -8.538 1.00 88.81 80 LEU A O 1
ATOM 639 N N . GLY A 1 81 ? 4.729 7.269 -7.567 1.00 82.94 81 GLY A N 1
ATOM 640 C CA . GLY A 1 81 ? 5.582 7.577 -8.717 1.00 82.94 81 GLY A CA 1
ATOM 641 C C . GLY A 1 81 ? 5.151 8.836 -9.473 1.00 82.94 81 GLY A C 1
ATOM 642 O O . GLY A 1 81 ? 5.533 8.989 -10.623 1.00 82.94 81 GLY A O 1
ATOM 643 N N . GLU A 1 82 ? 4.356 9.709 -8.844 1.00 68.62 82 GLU A N 1
ATOM 644 C CA . GLU A 1 82 ? 3.858 10.974 -9.420 1.00 68.62 82 GLU A CA 1
ATOM 645 C C . GLU A 1 82 ? 4.709 12.194 -8.999 1.00 68.62 82 GLU A C 1
ATOM 647 O O . GLU A 1 82 ? 4.309 13.332 -9.209 1.00 68.62 82 GLU A O 1
ATOM 652 N N . GLY A 1 83 ? 5.863 11.972 -8.361 1.00 57.00 83 GLY A N 1
ATOM 653 C CA . GLY A 1 83 ? 6.758 13.024 -7.864 1.00 57.00 83 GLY A CA 1
ATOM 654 C C . GLY A 1 83 ? 8.114 13.030 -8.567 1.00 57.00 83 GLY A C 1
ATOM 655 O O . GLY A 1 83 ? 9.127 12.753 -7.923 1.00 57.00 83 GLY A O 1
ATOM 656 N N . SER A 1 84 ? 8.131 13.283 -9.876 1.00 41.25 84 SER A N 1
ATOM 657 C CA . SER A 1 84 ? 9.335 13.579 -10.668 1.00 41.25 84 SER A CA 1
ATOM 658 C C . SER A 1 84 ? 9.101 14.821 -11.506 1.00 41.25 84 SER A C 1
ATOM 660 O O . SER A 1 84 ? 7.979 14.937 -12.042 1.00 41.25 84 SER A O 1
#